Protein AF-A0A2V5VVV3-F1 (afdb_monomer)

Nearest PDB structures (foldseek):
  2id1-assembly2_B  TM=9.180E-01  e=1.452E-05  Chromobacterium violaceum ATCC 12472
  4wcw-assembly2_C  TM=9.317E-01  e=3.269E-05  Mycobacterium tuberculosis H37Rv
  4wcw-assembly1_B  TM=9.361E-01  e=5.387E-05  Mycobacterium tuberculosis H37Rv
  3ups-assembly1_A-2  TM=9.271E-01  e=7.361E-05  Zymomonas mobilis subsp. mobilis ZM4 = ATCC 31821
  6yxy-assembly1_EI  TM=7.026E-01  e=4.031E-02  Trypanosoma brucei brucei

Sequence (86 aa):
MEITAEQLAKACAEFASNKKAEDIVVLDLRTISTFTDFFVICSATSQPQLKAIANEIETRLREDHAIRPVAIDGFPASQWIVLDYL

Secondary structure (DSSP, 8-state):
-PPPHHHHHHHHHHHHHHTT-EEEEEEE-TTT-SS-SEEEEEE-SSHHHHHHHHHHHHHHHHHHH----SEEEEEGGGTEEEEE--

Foldseek 3Di:
DAQDLVNLLVLLLVLLVVLVWAPWDKDQCVPPDPPHGIDTDTADPALVSQVSSVCSSQVCCCVVPVFHFPDWDDHSVSRDIDGHRD

Structure (mmCIF, N/CA/C/O backbone):
data_AF-A0A2V5VVV3-F1
#
_entry.id   AF-A0A2V5VVV3-F1
#
loop_
_atom_site.group_PDB
_atom_site.id
_atom_site.type_symbol
_atom_site.label_atom_id
_atom_site.label_alt_id
_atom_site.label_comp_id
_atom_site.label_asym_id
_atom_site.label_entity_id
_atom_site.label_seq_id
_atom_site.pdbx_PDB_ins_code
_atom_site.Cartn_x
_atom_site.Cartn_y
_atom_site.Cartn_z
_atom_site.occupancy
_atom_site.B_iso_or_equiv
_atom_site.auth_seq_id
_atom_site.auth_comp_id
_atom_site.auth_asym_id
_atom_site.auth_atom_id
_atom_site.pdbx_PDB_model_num
ATOM 1 N N . MET A 1 1 ? 21.618 -3.072 -7.209 1.00 55.59 1 MET A N 1
ATOM 2 C CA . MET A 1 1 ? 20.634 -3.710 -8.104 1.00 55.59 1 MET A CA 1
ATOM 3 C C . MET A 1 1 ? 19.371 -2.897 -7.994 1.00 55.59 1 MET A C 1
ATOM 5 O O . MET A 1 1 ? 18.985 -2.576 -6.879 1.00 55.59 1 MET A O 1
ATOM 9 N N . GLU A 1 2 ? 18.823 -2.492 -9.126 1.00 79.75 2 GLU A N 1
ATOM 10 C CA . GLU A 1 2 ? 17.576 -1.737 -9.198 1.00 79.75 2 GLU A CA 1
ATOM 11 C C . GLU A 1 2 ? 16.422 -2.683 -8.827 1.00 79.75 2 GLU A C 1
ATOM 13 O O . GLU A 1 2 ? 16.378 -3.813 -9.317 1.00 79.75 2 GLU A O 1
ATOM 18 N N . ILE A 1 3 ? 15.567 -2.284 -7.883 1.00 91.56 3 ILE A N 1
ATOM 19 C CA . ILE A 1 3 ? 14.397 -3.074 -7.477 1.00 91.56 3 ILE A CA 1
ATOM 20 C C . ILE A 1 3 ? 13.354 -3.024 -8.598 1.00 91.56 3 ILE A C 1
ATOM 22 O O . ILE A 1 3 ? 13.106 -1.964 -9.168 1.00 91.56 3 ILE A O 1
ATOM 26 N N . THR A 1 4 ? 12.749 -4.159 -8.947 1.00 95.62 4 THR A N 1
ATOM 27 C CA . THR A 1 4 ? 11.690 -4.179 -9.969 1.00 95.62 4 THR A CA 1
ATOM 28 C C . THR A 1 4 ? 10.369 -3.650 -9.407 1.00 95.62 4 THR A C 1
ATOM 30 O O . THR A 1 4 ? 10.138 -3.711 -8.200 1.00 95.62 4 THR A O 1
ATOM 33 N N . ALA A 1 5 ? 9.452 -3.202 -10.272 1.00 95.38 5 ALA A N 1
ATOM 34 C CA . ALA A 1 5 ? 8.120 -2.755 -9.846 1.00 95.38 5 ALA A CA 1
ATOM 35 C C . ALA A 1 5 ? 7.349 -3.840 -9.063 1.00 95.38 5 ALA A C 1
ATOM 37 O O . ALA A 1 5 ? 6.700 -3.550 -8.061 1.00 95.38 5 ALA A O 1
ATOM 38 N N . GLU A 1 6 ? 7.483 -5.113 -9.458 1.00 96.75 6 GLU A N 1
ATOM 39 C CA . GLU A 1 6 ? 6.875 -6.240 -8.738 1.00 96.75 6 GLU A CA 1
ATOM 40 C C . GLU A 1 6 ? 7.497 -6.436 -7.345 1.00 96.75 6 GLU A C 1
ATOM 42 O O . GLU A 1 6 ? 6.788 -6.703 -6.374 1.00 96.75 6 GLU A O 1
ATOM 47 N N . GLN A 1 7 ? 8.822 -6.301 -7.225 1.00 97.19 7 GLN A N 1
ATOM 48 C CA . GLN A 1 7 ? 9.510 -6.383 -5.935 1.00 97.19 7 GLN A CA 1
ATOM 49 C C . GLN A 1 7 ? 9.132 -5.211 -5.025 1.00 97.19 7 GLN A C 1
ATOM 51 O O . GLN A 1 7 ? 8.899 -5.426 -3.839 1.00 97.19 7 GLN A O 1
ATOM 56 N N . LEU A 1 8 ? 9.014 -4.003 -5.582 1.00 97.44 8 LEU A N 1
ATOM 57 C CA . LEU A 1 8 ? 8.558 -2.818 -4.861 1.00 97.44 8 LEU A CA 1
ATOM 58 C C . LEU A 1 8 ? 7.135 -3.016 -4.322 1.00 97.44 8 LEU A C 1
ATOM 60 O O . LEU A 1 8 ? 6.898 -2.822 -3.132 1.00 97.44 8 LEU A O 1
ATOM 64 N N . ALA A 1 9 ? 6.206 -3.489 -5.159 1.00 98.06 9 ALA A N 1
ATOM 65 C CA . ALA A 1 9 ? 4.833 -3.769 -4.743 1.00 98.06 9 ALA A CA 1
ATOM 66 C C . ALA A 1 9 ? 4.762 -4.831 -3.628 1.00 98.06 9 ALA A C 1
ATOM 68 O O . ALA A 1 9 ? 4.029 -4.664 -2.651 1.00 98.06 9 ALA A O 1
ATOM 69 N N . LYS A 1 10 ? 5.562 -5.903 -3.729 1.00 98.00 10 LYS A N 1
ATOM 70 C CA . LYS A 1 10 ? 5.654 -6.935 -2.681 1.00 98.00 10 LYS A CA 1
ATOM 71 C C . LYS A 1 10 ? 6.231 -6.388 -1.375 1.00 98.00 10 LYS A C 1
ATOM 73 O O . LYS A 1 10 ? 5.682 -6.692 -0.320 1.00 98.00 10 LYS A O 1
ATOM 78 N N . ALA A 1 11 ? 7.272 -5.559 -1.442 1.00 98.12 11 ALA A N 1
ATOM 79 C CA . ALA A 1 11 ? 7.854 -4.918 -0.265 1.00 98.12 11 ALA A CA 1
ATOM 80 C C . ALA A 1 11 ? 6.833 -4.003 0.435 1.00 98.12 11 ALA A C 1
ATOM 82 O O . ALA A 1 11 ? 6.647 -4.104 1.644 1.00 98.12 11 ALA A O 1
ATOM 83 N N . CYS A 1 12 ? 6.089 -3.181 -0.316 1.00 98.44 12 CYS A N 1
ATOM 84 C CA . CYS A 1 12 ? 5.004 -2.364 0.237 1.00 98.44 12 CYS A CA 1
ATOM 85 C C . CYS A 1 12 ? 3.947 -3.212 0.962 1.00 98.44 12 CYS A C 1
ATOM 87 O O . CYS A 1 12 ? 3.544 -2.872 2.074 1.00 98.44 12 CYS A O 1
ATOM 89 N N . ALA A 1 13 ? 3.514 -4.322 0.355 1.00 98.69 13 ALA A N 1
ATOM 90 C CA . ALA A 1 13 ? 2.543 -5.233 0.959 1.00 98.69 13 ALA A CA 1
ATOM 91 C C . ALA A 1 13 ? 3.083 -5.886 2.246 1.00 98.69 13 ALA A C 1
ATOM 93 O O . ALA A 1 13 ? 2.365 -5.979 3.243 1.00 98.69 13 ALA A O 1
ATOM 94 N N . GLU A 1 14 ? 4.355 -6.288 2.260 1.00 98.62 14 GLU A N 1
ATOM 95 C CA . GLU A 1 14 ? 5.024 -6.832 3.446 1.00 98.62 14 GLU A CA 1
ATOM 96 C C . GLU A 1 14 ? 5.113 -5.794 4.574 1.00 98.62 14 GLU A C 1
ATOM 98 O O . GLU A 1 14 ? 4.742 -6.072 5.716 1.00 98.62 14 GLU A O 1
ATOM 103 N N . PHE A 1 15 ? 5.530 -4.567 4.265 1.00 98.62 15 PHE A N 1
ATOM 104 C CA . PHE A 1 15 ? 5.631 -3.487 5.247 1.00 98.62 15 PHE A CA 1
ATOM 105 C C . PHE A 1 15 ? 4.261 -3.070 5.798 1.00 98.62 15 PHE A C 1
ATOM 107 O O . PHE A 1 15 ? 4.126 -2.838 7.002 1.00 98.62 15 PHE A O 1
ATOM 114 N N . ALA A 1 16 ? 3.219 -3.065 4.963 1.00 98.75 16 ALA A N 1
ATOM 115 C CA . ALA A 1 16 ? 1.843 -2.896 5.424 1.00 98.75 16 ALA A CA 1
ATOM 116 C C . ALA A 1 16 ? 1.426 -4.029 6.382 1.00 98.75 16 ALA A C 1
ATOM 118 O O . ALA A 1 16 ? 0.890 -3.773 7.467 1.00 98.75 16 ALA A O 1
ATOM 119 N N . SER A 1 17 ? 1.745 -5.281 6.036 1.00 98.69 17 SER A N 1
ATOM 120 C CA . SER A 1 17 ? 1.491 -6.459 6.876 1.00 98.69 17 SER A CA 1
ATOM 121 C C . SER A 1 17 ? 2.211 -6.383 8.229 1.00 98.69 17 SER A C 1
ATOM 123 O O . SER A 1 17 ? 1.620 -6.701 9.263 1.00 98.69 17 SER A O 1
ATOM 125 N N . ASN A 1 18 ? 3.440 -5.855 8.279 1.00 98.38 18 ASN A N 1
ATOM 126 C CA . ASN A 1 18 ? 4.185 -5.645 9.530 1.00 98.38 18 ASN A CA 1
ATOM 127 C C . ASN A 1 18 ? 3.469 -4.693 10.508 1.00 98.38 18 ASN A C 1
ATOM 129 O O . ASN A 1 18 ? 3.688 -4.759 11.721 1.00 98.38 18 ASN A O 1
ATOM 133 N N . LYS A 1 19 ? 2.578 -3.829 10.005 1.00 98.50 19 LYS A N 1
ATOM 134 C CA . LYS A 1 19 ? 1.698 -2.961 10.807 1.00 98.50 19 LYS A CA 1
ATOM 135 C C . LYS A 1 19 ? 0.266 -3.477 10.927 1.00 98.50 19 LYS A C 1
ATOM 137 O O . LYS A 1 19 ? -0.618 -2.739 11.372 1.00 98.50 19 LYS A O 1
ATOM 142 N N . LYS A 1 20 ? 0.055 -4.759 10.619 1.00 98.38 20 LYS A N 1
ATOM 143 C CA . LYS A 1 20 ? -1.234 -5.452 10.710 1.00 98.38 20 LYS A CA 1
ATOM 144 C C . LYS A 1 20 ? -2.317 -4.774 9.865 1.00 98.38 20 LYS A C 1
ATOM 146 O O . LYS A 1 20 ? -3.450 -4.649 10.326 1.00 98.38 20 LYS A O 1
ATOM 151 N N . ALA A 1 21 ? -1.953 -4.269 8.685 1.00 98.62 21 ALA A N 1
ATOM 152 C CA . ALA A 1 21 ? -2.936 -3.776 7.729 1.00 98.62 21 ALA A CA 1
ATOM 153 C C . ALA A 1 21 ? -3.878 -4.915 7.303 1.00 98.62 21 ALA A C 1
ATOM 155 O O . ALA A 1 21 ? -3.465 -6.073 7.214 1.00 98.62 21 ALA A O 1
ATOM 156 N N . GLU A 1 22 ? -5.137 -4.577 7.062 1.00 98.62 22 GLU A N 1
ATOM 157 C CA . GLU A 1 22 ? -6.183 -5.520 6.662 1.00 98.62 22 GLU A CA 1
ATOM 158 C C . GLU A 1 22 ? -6.378 -5.480 5.142 1.00 98.62 22 GLU A C 1
ATOM 160 O O . GLU A 1 22 ? -5.984 -4.514 4.490 1.00 98.62 22 GLU A O 1
ATOM 165 N N . ASP A 1 23 ? -6.960 -6.538 4.575 1.00 98.31 23 ASP A N 1
ATOM 166 C CA . ASP A 1 23 ? -7.341 -6.613 3.156 1.00 98.31 23 ASP A CA 1
ATOM 167 C C . ASP A 1 23 ? -6.233 -6.1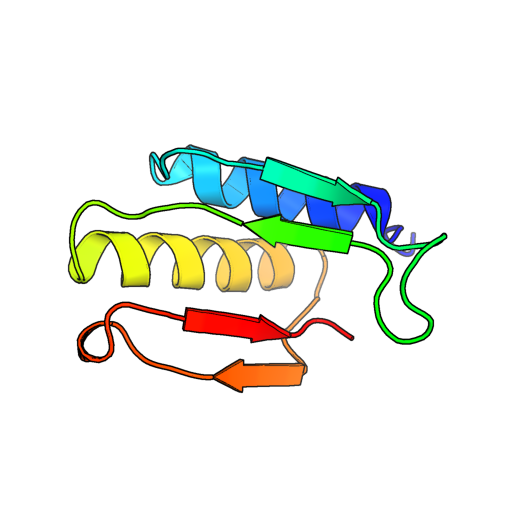83 2.176 1.00 98.31 23 ASP A C 1
ATOM 169 O O . ASP A 1 23 ? -6.471 -5.438 1.226 1.00 98.31 23 ASP A O 1
ATOM 173 N N . ILE A 1 24 ? -4.997 -6.635 2.421 1.00 98.69 24 ILE A N 1
ATOM 174 C CA . ILE A 1 24 ? -3.855 -6.292 1.570 1.00 98.69 24 ILE A CA 1
ATOM 175 C C . ILE A 1 24 ? -4.014 -6.976 0.210 1.00 98.69 24 ILE A C 1
ATOM 177 O O . ILE A 1 24 ? -3.974 -8.204 0.107 1.00 98.69 24 ILE A O 1
ATOM 181 N N . VAL A 1 25 ? -4.146 -6.174 -0.842 1.00 98.50 25 VAL A N 1
ATOM 182 C CA . VAL A 1 25 ? -4.282 -6.631 -2.225 1.00 98.50 25 VAL A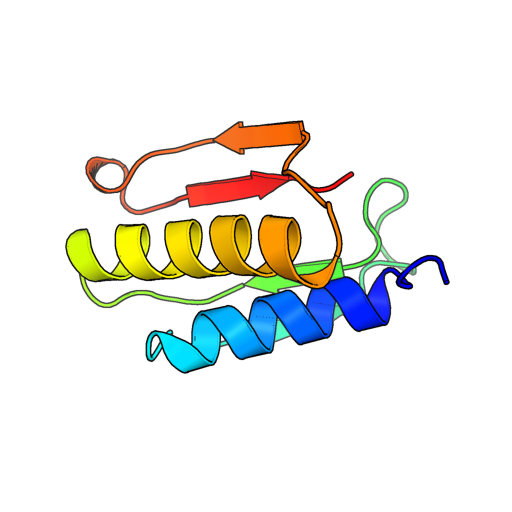 CA 1
ATOM 183 C C . VAL A 1 25 ? -3.233 -5.951 -3.092 1.00 98.50 25 VAL A C 1
ATOM 185 O O . VAL A 1 25 ? -3.108 -4.727 -3.098 1.00 98.50 25 VAL A O 1
ATOM 188 N N . VAL A 1 26 ? -2.503 -6.756 -3.865 1.00 98.31 26 VAL A N 1
ATOM 189 C CA . VAL A 1 26 ? -1.613 -6.279 -4.927 1.00 98.31 26 VAL A CA 1
ATOM 190 C C . VAL A 1 26 ? -2.310 -6.494 -6.265 1.00 98.31 26 VAL A C 1
ATOM 192 O O . VAL A 1 26 ? -2.604 -7.629 -6.640 1.00 98.31 26 VAL A O 1
ATOM 195 N N . LEU A 1 27 ? -2.590 -5.406 -6.974 1.00 97.75 27 LEU A N 1
ATOM 196 C CA . LEU A 1 27 ? -3.221 -5.411 -8.290 1.00 97.75 27 LEU A CA 1
ATOM 197 C C . LEU A 1 27 ? -2.157 -5.194 -9.365 1.00 97.75 27 LEU A C 1
ATOM 199 O O . LEU A 1 27 ? -1.456 -4.187 -9.327 1.00 97.75 27 LEU A O 1
ATOM 203 N N . ASP A 1 28 ? -2.065 -6.112 -10.326 1.00 96.94 28 ASP A N 1
ATOM 204 C CA . ASP A 1 28 ? -1.243 -5.956 -11.531 1.00 96.94 28 ASP A CA 1
ATOM 205 C C . ASP A 1 28 ? -2.028 -5.175 -12.589 1.00 96.94 28 ASP A C 1
ATOM 207 O O . ASP A 1 28 ? -3.051 -5.638 -13.099 1.00 96.94 28 ASP A O 1
ATOM 211 N N . LEU A 1 29 ? -1.555 -3.970 -12.891 1.00 96.56 29 LEU A N 1
ATOM 212 C CA . LEU A 1 29 ? -2.212 -3.019 -13.777 1.00 96.56 29 LEU A CA 1
ATOM 213 C C . LEU A 1 29 ? -1.523 -2.897 -15.135 1.00 96.56 29 LEU A C 1
ATOM 215 O O . LEU A 1 29 ? -2.049 -2.196 -15.993 1.00 96.56 29 LEU A O 1
ATOM 219 N N . ARG A 1 30 ? -0.422 -3.612 -15.396 1.00 94.56 30 ARG A N 1
ATOM 220 C CA . ARG A 1 30 ? 0.395 -3.469 -16.623 1.00 94.56 30 ARG A CA 1
ATOM 221 C C . ARG A 1 30 ? -0.366 -3.693 -17.932 1.00 94.56 30 ARG A C 1
ATOM 223 O O . ARG A 1 30 ? 0.081 -3.282 -18.997 1.00 94.56 30 ARG A O 1
ATOM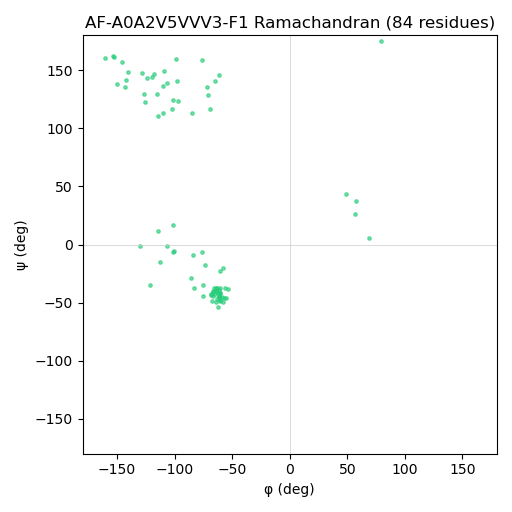 230 N N . THR A 1 31 ? -1.509 -4.375 -17.870 1.00 94.50 31 THR A N 1
ATOM 231 C CA . THR A 1 31 ? -2.382 -4.646 -19.028 1.00 94.50 31 THR A CA 1
ATOM 232 C C . THR A 1 31 ? -3.597 -3.716 -19.119 1.00 94.50 31 THR A C 1
ATOM 234 O O . THR A 1 31 ? -4.345 -3.780 -20.091 1.00 94.50 31 THR A O 1
ATOM 237 N N . ILE A 1 32 ? -3.798 -2.856 -18.118 1.00 93.50 32 ILE A N 1
ATOM 238 C CA . ILE A 1 32 ? -4.990 -2.014 -17.933 1.00 93.50 32 ILE A CA 1
ATOM 239 C C . ILE A 1 32 ? -4.610 -0.525 -17.890 1.00 93.50 32 ILE A C 1
ATOM 241 O O . ILE A 1 32 ? -5.362 0.321 -18.369 1.00 93.50 32 ILE A O 1
ATOM 245 N N . SER A 1 33 ? -3.445 -0.203 -17.329 1.00 90.69 33 SER A N 1
ATOM 246 C CA . SER A 1 33 ? -2.924 1.145 -17.122 1.00 90.69 33 SER A CA 1
ATOM 247 C C . SER A 1 33 ? -1.608 1.342 -17.868 1.00 90.69 33 SER A C 1
ATOM 249 O O . SER A 1 33 ? -0.783 0.437 -17.952 1.00 90.69 33 SER A O 1
ATOM 251 N N . THR A 1 34 ? -1.403 2.552 -18.386 1.00 90.19 34 THR A N 1
ATOM 252 C CA . THR A 1 34 ? -0.150 2.967 -19.036 1.00 90.19 34 THR A CA 1
ATOM 253 C C . THR A 1 34 ? 0.736 3.823 -18.138 1.00 90.19 34 THR A C 1
ATOM 255 O O . THR A 1 34 ? 1.827 4.193 -18.558 1.00 90.19 34 THR A O 1
ATOM 258 N N . PHE A 1 35 ? 0.255 4.211 -16.954 1.00 89.25 35 PHE A N 1
ATOM 259 C CA . PHE A 1 35 ? 0.974 5.129 -16.068 1.00 89.25 35 PHE A CA 1
ATOM 260 C C . PHE A 1 35 ? 1.451 4.472 -14.776 1.00 89.25 35 PHE A C 1
ATOM 262 O O . PHE A 1 35 ? 2.266 5.071 -14.101 1.00 89.25 35 PHE A O 1
ATOM 269 N N . THR A 1 36 ? 0.960 3.285 -14.406 1.00 94.75 36 THR A N 1
ATOM 270 C CA . THR A 1 36 ? 1.409 2.575 -13.200 1.00 94.75 36 THR A CA 1
ATOM 271 C C . THR A 1 36 ? 1.290 1.065 -13.368 1.00 94.75 36 THR A C 1
ATOM 273 O O . THR A 1 36 ? 0.298 0.579 -13.916 1.00 94.75 36 THR A O 1
ATOM 276 N N . ASP A 1 37 ? 2.301 0.331 -12.901 1.00 96.44 37 ASP A N 1
ATOM 277 C CA . ASP A 1 37 ? 2.380 -1.125 -13.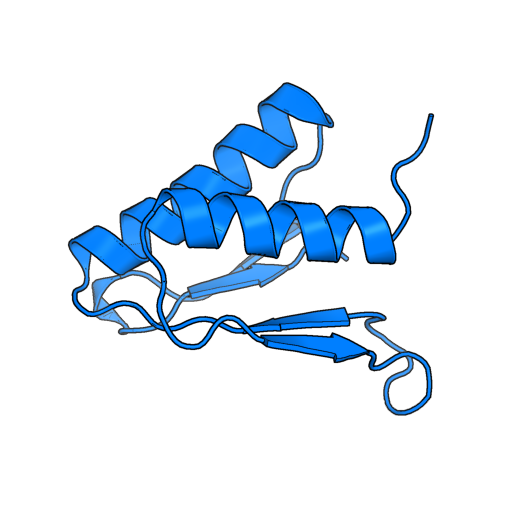052 1.00 96.44 37 ASP A CA 1
ATOM 278 C C . ASP A 1 37 ? 1.583 -1.868 -11.976 1.00 96.44 37 ASP A C 1
ATOM 280 O O . ASP A 1 37 ? 0.977 -2.901 -12.264 1.00 96.44 37 ASP A O 1
ATOM 284 N N . PHE A 1 38 ? 1.576 -1.361 -10.739 1.00 97.62 38 PHE A N 1
ATOM 285 C CA . PHE A 1 38 ? 0.954 -2.031 -9.599 1.00 97.62 38 PHE A CA 1
ATOM 286 C C . PHE A 1 38 ? 0.262 -1.052 -8.659 1.00 97.62 38 PHE A C 1
ATOM 288 O O . PHE A 1 38 ? 0.810 -0.006 -8.325 1.00 97.62 38 PHE A O 1
ATOM 295 N N . PHE A 1 39 ? -0.892 -1.465 -8.135 1.00 97.81 39 PHE A N 1
ATOM 296 C CA . PHE A 1 39 ? -1.456 -0.884 -6.919 1.00 97.81 39 PHE A CA 1
ATOM 297 C C . PHE A 1 39 ? -1.300 -1.842 -5.749 1.00 97.81 39 PHE A C 1
ATOM 299 O O . PHE A 1 39 ? -1.535 -3.041 -5.876 1.00 97.81 39 PHE A O 1
ATOM 306 N N . VAL A 1 40 ? -0.952 -1.285 -4.592 1.00 98.50 40 VAL A N 1
ATOM 307 C CA . VAL A 1 40 ? -0.987 -1.981 -3.306 1.00 98.50 40 VAL A CA 1
ATOM 308 C C . VAL A 1 40 ? -2.039 -1.290 -2.455 1.00 98.50 40 VAL A C 1
ATOM 310 O O . VAL A 1 40 ? -1.869 -0.139 -2.063 1.00 98.50 40 VAL A O 1
ATOM 313 N N . ILE A 1 41 ? -3.147 -1.982 -2.212 1.00 98.56 41 ILE A N 1
ATOM 314 C CA . ILE A 1 41 ? -4.288 -1.470 -1.452 1.00 98.56 41 ILE A CA 1
ATOM 315 C C . ILE A 1 41 ? -4.339 -2.219 -0.128 1.00 98.56 41 ILE A C 1
ATOM 317 O O . ILE A 1 41 ? -4.155 -3.432 -0.101 1.00 98.56 41 ILE A O 1
ATOM 321 N N . CYS A 1 42 ? -4.567 -1.502 0.967 1.00 98.69 42 CYS A N 1
ATOM 322 C CA . CYS A 1 42 ? -4.790 -2.095 2.278 1.00 98.69 42 CYS A CA 1
ATOM 323 C C . CYS A 1 42 ? -5.658 -1.180 3.148 1.00 98.69 42 CYS A C 1
ATOM 325 O O . CYS A 1 42 ? -5.778 0.020 2.889 1.00 98.69 42 CYS A O 1
ATOM 327 N N . SER A 1 43 ? -6.240 -1.761 4.188 1.00 98.62 43 SER A N 1
ATOM 328 C CA . SER A 1 43 ? -7.133 -1.106 5.135 1.00 98.62 43 SER A CA 1
ATOM 329 C C . SER A 1 43 ? -6.465 -0.937 6.499 1.00 98.62 43 SER A C 1
ATOM 331 O O . SER A 1 43 ? -5.642 -1.746 6.935 1.00 98.62 43 SER A O 1
ATOM 333 N N . ALA A 1 44 ? -6.853 0.125 7.200 1.00 98.19 44 ALA A N 1
ATOM 334 C CA . ALA A 1 44 ? -6.473 0.385 8.580 1.00 98.19 44 ALA A CA 1
ATOM 335 C C . ALA A 1 44 ? -7.736 0.557 9.429 1.00 98.19 44 ALA A C 1
ATOM 337 O O . ALA A 1 44 ? -8.698 1.191 9.008 1.00 98.19 44 ALA A O 1
ATOM 338 N N . THR A 1 45 ? -7.708 0.066 10.662 1.00 97.44 45 THR A N 1
ATOM 339 C CA . THR A 1 45 ? -8.846 0.117 11.597 1.00 97.44 45 THR A CA 1
ATOM 340 C C . THR A 1 45 ? -8.949 1.442 12.360 1.00 97.44 45 THR A C 1
ATOM 342 O O . THR A 1 45 ? -9.916 1.687 13.079 1.00 97.44 45 THR A O 1
ATOM 345 N N . SER A 1 46 ? -7.939 2.313 12.254 1.00 97.31 46 SER A N 1
ATOM 346 C CA . SER A 1 46 ? -7.891 3.596 12.959 1.00 97.31 46 SER A CA 1
ATOM 347 C C . SER A 1 46 ? -6.901 4.576 12.321 1.00 97.31 46 SER A C 1
ATOM 349 O O . SER A 1 46 ? -5.965 4.172 11.631 1.00 97.31 46 SER A O 1
ATOM 351 N N . GLN A 1 47 ? -7.050 5.876 12.606 1.00 97.88 47 GLN A N 1
ATOM 352 C CA . GLN A 1 47 ? -6.124 6.908 12.111 1.00 97.88 47 GLN A CA 1
ATOM 353 C C . GLN A 1 47 ? -4.669 6.700 12.581 1.00 97.88 47 GLN A C 1
ATOM 355 O O . GLN A 1 47 ? -3.758 6.859 11.764 1.00 97.88 47 GLN A O 1
ATOM 360 N N . PRO A 1 48 ? -4.394 6.318 13.850 1.00 97.88 48 PRO A N 1
ATOM 361 C CA . PRO A 1 48 ? -3.030 6.001 14.268 1.00 97.88 48 PRO A CA 1
ATOM 362 C C . PRO A 1 48 ? -2.433 4.820 13.497 1.00 97.88 48 PRO A C 1
ATOM 364 O O . PRO A 1 48 ? -1.261 4.878 13.129 1.00 97.88 48 PRO A O 1
ATOM 367 N N . GLN A 1 49 ? -3.226 3.779 13.209 1.00 98.12 49 GLN A N 1
ATOM 368 C CA . GLN A 1 49 ? -2.757 2.641 12.418 1.00 98.12 49 GLN A CA 1
ATOM 369 C C . GLN A 1 49 ? -2.494 3.040 10.962 1.00 98.12 49 GLN A C 1
ATOM 371 O O . GLN A 1 49 ? -1.445 2.692 10.430 1.00 98.12 49 GLN A O 1
ATOM 376 N N . LEU A 1 50 ? -3.385 3.827 10.350 1.00 98.31 50 LEU A N 1
ATOM 377 C CA . LEU A 1 50 ? -3.204 4.358 8.996 1.00 98.31 50 LEU A CA 1
ATOM 378 C C . LEU A 1 50 ? -1.877 5.123 8.874 1.00 98.31 50 LEU A C 1
ATOM 380 O O . LEU A 1 50 ? -1.088 4.869 7.966 1.00 98.31 50 LEU A O 1
ATOM 384 N N . LYS A 1 51 ? -1.582 5.995 9.849 1.00 98.00 51 LYS A N 1
ATOM 385 C CA . LYS A 1 51 ? -0.294 6.698 9.928 1.00 98.00 51 LYS A CA 1
ATOM 386 C C . LYS A 1 51 ? 0.883 5.732 10.078 1.00 98.00 51 LYS A C 1
ATOM 388 O O . LYS A 1 51 ? 1.916 5.928 9.448 1.00 98.00 51 LYS A O 1
ATOM 393 N N . ALA A 1 52 ? 0.751 4.718 10.933 1.00 98.44 52 ALA A N 1
ATOM 394 C CA . ALA A 1 52 ? 1.816 3.751 11.179 1.00 98.44 52 ALA A CA 1
ATOM 395 C C . ALA A 1 52 ? 2.145 2.921 9.929 1.00 98.44 52 ALA A C 1
ATOM 397 O O . ALA A 1 52 ? 3.323 2.697 9.669 1.00 98.44 52 ALA A O 1
ATOM 398 N N . ILE A 1 53 ? 1.132 2.507 9.159 1.00 98.69 53 ILE A N 1
ATOM 399 C CA . ILE A 1 53 ? 1.295 1.777 7.893 1.00 98.69 53 ILE A CA 1
ATOM 400 C C . ILE A 1 53 ? 2.046 2.640 6.877 1.00 98.69 53 ILE A C 1
ATOM 402 O O . ILE A 1 53 ? 3.092 2.222 6.387 1.00 98.69 53 ILE A O 1
ATOM 406 N N . ALA A 1 54 ? 1.564 3.860 6.615 1.00 98.31 54 ALA A N 1
ATOM 407 C CA . ALA A 1 54 ? 2.201 4.757 5.651 1.00 98.31 54 ALA A CA 1
ATOM 408 C C . ALA A 1 54 ? 3.662 5.066 6.033 1.00 98.31 54 ALA A C 1
ATOM 410 O O . ALA A 1 54 ? 4.562 4.954 5.202 1.00 98.31 54 ALA A O 1
ATOM 411 N N . ASN A 1 55 ? 3.911 5.365 7.313 1.00 98.19 55 ASN A N 1
ATOM 412 C CA . ASN A 1 55 ? 5.256 5.643 7.814 1.00 98.19 55 ASN A CA 1
ATOM 413 C C . ASN A 1 55 ? 6.194 4.434 7.717 1.00 98.19 55 ASN A C 1
ATOM 415 O O . ASN A 1 55 ? 7.384 4.619 7.474 1.00 98.19 55 ASN A O 1
ATOM 419 N N . GLU A 1 56 ? 5.697 3.217 7.953 1.00 98.50 56 GLU A N 1
ATOM 420 C CA . GLU A 1 56 ? 6.507 2.004 7.822 1.00 98.50 56 GLU A CA 1
ATOM 421 C C . GLU A 1 56 ? 6.952 1.810 6.379 1.00 98.50 56 GLU A C 1
ATOM 423 O O . GLU A 1 56 ? 8.143 1.643 6.138 1.00 98.50 56 GLU A O 1
ATOM 428 N N . ILE A 1 57 ? 6.017 1.894 5.428 1.00 98.44 57 ILE A N 1
ATOM 429 C CA . ILE A 1 57 ? 6.313 1.745 4.001 1.00 98.44 57 ILE A CA 1
ATOM 430 C C . ILE A 1 57 ? 7.356 2.786 3.574 1.00 98.44 57 ILE A C 1
ATOM 432 O O . ILE A 1 57 ? 8.386 2.423 3.008 1.00 98.44 57 ILE A O 1
ATOM 436 N N . GLU A 1 58 ? 7.150 4.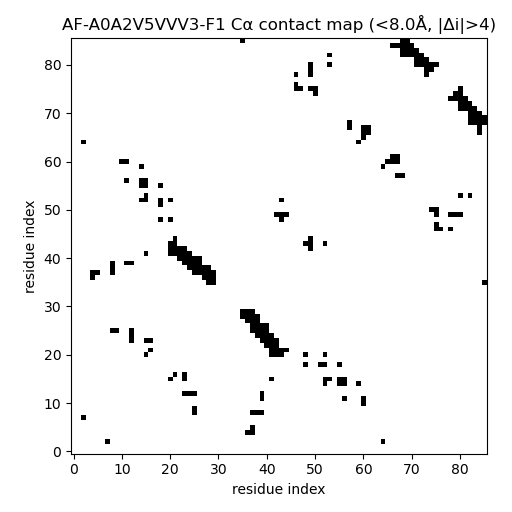063 3.915 1.00 98.12 58 GLU A N 1
ATOM 437 C CA . GLU A 1 58 ? 8.098 5.133 3.585 1.00 98.12 58 GLU A CA 1
ATOM 438 C C . GLU A 1 58 ? 9.478 4.897 4.217 1.00 98.12 58 GLU A C 1
ATOM 440 O O . GLU A 1 58 ? 10.508 5.006 3.547 1.00 98.12 58 GLU A O 1
ATOM 445 N N . THR A 1 59 ? 9.514 4.564 5.510 1.00 98.12 59 THR A N 1
ATOM 446 C CA . THR A 1 59 ? 10.767 4.417 6.260 1.00 98.12 59 THR A CA 1
ATOM 447 C C . THR A 1 59 ? 11.570 3.224 5.759 1.00 98.12 59 THR A C 1
ATOM 449 O O . THR A 1 59 ? 12.757 3.375 5.472 1.00 98.12 59 THR A O 1
ATOM 452 N N . ARG A 1 60 ? 10.929 2.061 5.603 1.00 98.12 60 ARG A N 1
ATOM 453 C CA . ARG A 1 60 ? 11.587 0.823 5.177 1.00 98.12 60 ARG A CA 1
ATOM 454 C C . ARG A 1 60 ? 12.060 0.904 3.729 1.00 98.12 60 ARG A C 1
ATOM 456 O O . ARG A 1 60 ? 13.203 0.561 3.459 1.00 98.12 60 ARG A O 1
ATOM 463 N N . LEU A 1 61 ? 11.263 1.457 2.810 1.00 97.44 61 LEU A N 1
ATOM 464 C CA . LEU A 1 61 ? 11.711 1.664 1.425 1.00 97.44 61 LEU A CA 1
ATOM 465 C C . LEU A 1 61 ? 12.893 2.631 1.326 1.00 97.44 61 LEU A C 1
ATOM 467 O O . LEU A 1 61 ? 13.815 2.411 0.535 1.00 97.44 61 LEU A O 1
ATOM 471 N N . ARG A 1 62 ? 12.911 3.677 2.154 1.00 97.06 62 ARG A N 1
ATOM 472 C CA . ARG A 1 62 ? 14.039 4.607 2.213 1.00 97.06 62 ARG A CA 1
ATOM 473 C C . ARG A 1 62 ? 15.299 3.945 2.762 1.00 97.06 62 ARG A C 1
ATOM 475 O O . ARG A 1 62 ? 16.377 4.182 2.228 1.00 97.06 62 ARG A O 1
ATOM 482 N N . GLU A 1 63 ? 15.183 3.173 3.835 1.00 97.12 63 GLU A N 1
ATOM 483 C CA . GLU A 1 63 ? 16.326 2.549 4.511 1.00 97.12 63 GLU A CA 1
ATOM 484 C C . GLU A 1 63 ? 16.886 1.352 3.739 1.00 97.12 63 GLU A C 1
ATOM 486 O O . GLU A 1 63 ? 18.100 1.256 3.564 1.00 97.12 63 GLU A O 1
ATOM 491 N N . ASP A 1 64 ? 16.016 0.477 3.237 1.00 95.44 64 ASP A N 1
ATOM 492 C CA . ASP A 1 64 ? 16.411 -0.782 2.605 1.00 95.44 64 ASP A CA 1
ATOM 493 C C . ASP A 1 64 ? 16.736 -0.609 1.109 1.00 95.44 64 ASP A C 1
ATOM 495 O O . ASP A 1 64 ? 17.553 -1.350 0.557 1.00 95.44 64 ASP A O 1
ATOM 499 N N . HIS A 1 65 ? 16.109 0.370 0.442 1.00 94.25 65 HIS A N 1
ATOM 500 C CA . HIS A 1 65 ? 16.172 0.524 -1.018 1.00 94.25 65 HIS A CA 1
ATOM 501 C C . HIS A 1 65 ? 16.534 1.935 -1.500 1.00 94.25 65 HIS A C 1
ATOM 503 O O . HIS A 1 65 ? 16.655 2.138 -2.706 1.00 94.25 65 HIS A O 1
ATOM 509 N N . ALA A 1 66 ? 16.729 2.904 -0.597 1.00 95.88 66 ALA A N 1
ATOM 510 C CA . ALA A 1 66 ? 16.956 4.314 -0.934 1.00 95.88 66 ALA A CA 1
ATOM 511 C C . ALA A 1 66 ? 15.836 4.950 -1.789 1.00 95.88 66 ALA A C 1
ATOM 513 O O . ALA A 1 66 ? 16.074 5.931 -2.494 1.00 95.88 66 ALA A O 1
ATOM 514 N N . ILE A 1 67 ? 14.609 4.426 -1.695 1.00 96.25 67 ILE A N 1
ATOM 515 C CA . ILE A 1 67 ? 13.439 4.905 -2.441 1.00 96.25 67 ILE A CA 1
ATOM 516 C C . ILE A 1 67 ? 12.599 5.834 -1.570 1.00 96.25 67 ILE A C 1
ATOM 518 O O . ILE A 1 67 ? 12.403 5.597 -0.379 1.00 96.25 67 ILE A O 1
ATOM 522 N N . ARG A 1 68 ? 12.078 6.903 -2.173 1.00 96.69 68 ARG A N 1
ATOM 523 C CA . ARG A 1 68 ? 11.141 7.836 -1.541 1.00 96.69 68 ARG A CA 1
ATOM 524 C C . ARG A 1 68 ? 9.921 8.012 -2.439 1.00 96.69 68 ARG A C 1
ATOM 526 O O . ARG A 1 68 ? 10.094 7.965 -3.655 1.00 96.69 68 ARG A O 1
ATOM 533 N N . PRO A 1 69 ? 8.730 8.231 -1.864 1.00 96.75 69 PRO A N 1
ATOM 534 C CA . PRO A 1 69 ? 7.575 8.588 -2.66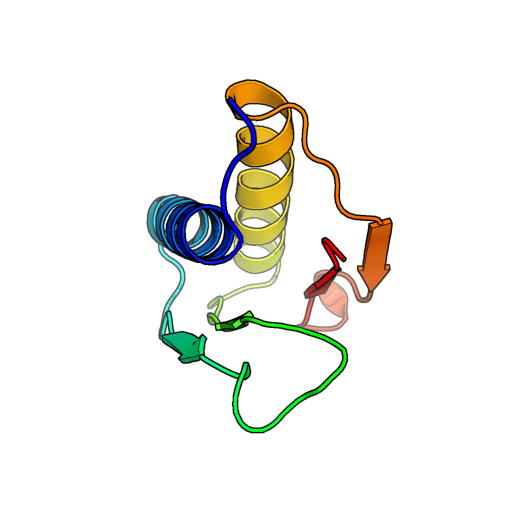6 1.00 96.75 69 PRO A CA 1
ATOM 535 C C . PRO A 1 69 ? 7.811 9.952 -3.323 1.00 96.75 69 PRO A C 1
ATOM 537 O O . PRO A 1 69 ? 8.378 10.861 -2.707 1.00 96.75 69 PRO A O 1
ATOM 540 N N . VAL A 1 70 ? 7.378 10.085 -4.571 1.00 96.75 70 VAL A N 1
ATOM 541 C CA . VAL A 1 70 ? 7.394 11.339 -5.331 1.00 96.75 70 VAL A CA 1
ATOM 542 C C . VAL A 1 70 ? 6.285 12.264 -4.844 1.00 96.75 70 VAL A C 1
ATOM 544 O O . VAL A 1 70 ? 6.484 13.477 -4.750 1.00 96.75 70 VAL A O 1
ATOM 547 N N . ALA A 1 71 ? 5.145 11.692 -4.460 1.00 96.88 71 ALA A N 1
ATOM 548 C CA . ALA A 1 71 ? 4.041 12.420 -3.861 1.00 96.88 71 ALA A CA 1
ATOM 549 C C . ALA A 1 71 ? 3.389 11.613 -2.735 1.00 96.88 71 ALA A C 1
ATOM 551 O O . ALA A 1 71 ? 3.331 10.384 -2.760 1.00 96.88 71 ALA A O 1
ATOM 552 N N . ILE A 1 72 ? 2.882 12.340 -1.742 1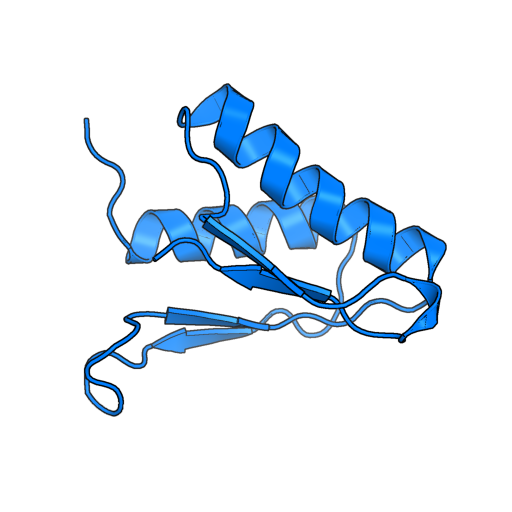.00 97.19 72 ILE A N 1
ATOM 553 C CA . ILE A 1 72 ? 2.026 11.802 -0.689 1.00 97.19 72 ILE A CA 1
ATOM 554 C C . ILE A 1 72 ? 0.761 12.647 -0.691 1.00 97.19 72 ILE A C 1
ATOM 556 O O . ILE A 1 72 ? 0.845 13.866 -0.531 1.00 97.19 72 ILE A O 1
ATOM 560 N N . ASP A 1 73 ? -0.386 12.003 -0.870 1.00 97.12 73 ASP A N 1
ATOM 561 C CA . ASP A 1 73 ? -1.689 12.658 -0.823 1.00 97.12 73 ASP A CA 1
ATOM 562 C C . ASP A 1 73 ? -2.533 12.092 0.325 1.00 97.12 73 ASP A C 1
ATOM 564 O O . ASP A 1 73 ? -2.425 10.918 0.687 1.00 97.12 73 ASP A O 1
ATOM 568 N N . GLY A 1 74 ? -3.356 12.946 0.923 1.00 95.06 74 GLY A N 1
ATOM 569 C CA . GLY A 1 74 ? -4.119 12.628 2.124 1.00 95.06 74 GLY A CA 1
ATOM 570 C C . GLY A 1 74 ? -3.315 12.696 3.428 1.00 95.06 74 GLY A C 1
ATOM 571 O O . GLY A 1 74 ? -2.115 12.963 3.493 1.00 95.06 74 GLY A O 1
ATOM 572 N N . PHE A 1 75 ? -4.033 12.506 4.528 1.00 92.00 75 PHE A N 1
ATOM 573 C CA . PHE A 1 75 ? -3.504 12.501 5.892 1.00 92.00 75 PHE A CA 1
ATOM 574 C C . PHE A 1 75 ? -4.402 11.648 6.799 1.00 92.00 75 PHE A C 1
ATOM 576 O O . PHE A 1 75 ? -5.568 11.432 6.473 1.00 92.00 75 PHE A O 1
ATOM 583 N N . PRO A 1 76 ? -3.944 11.199 7.982 1.00 86.88 76 PRO A N 1
ATOM 584 C CA . PRO A 1 76 ? -4.714 10.258 8.800 1.00 86.88 76 PRO A CA 1
ATOM 585 C C . PRO A 1 76 ? -6.156 10.694 9.116 1.00 86.88 76 PRO A C 1
ATOM 587 O O . PRO A 1 76 ? -7.068 9.873 9.084 1.00 86.88 76 PRO A O 1
ATOM 590 N N . ALA A 1 77 ? -6.387 11.988 9.363 1.00 91.25 77 ALA A N 1
ATOM 591 C CA . ALA A 1 77 ? -7.728 12.517 9.624 1.00 91.25 77 ALA A CA 1
ATOM 592 C C . ALA A 1 77 ? -8.628 12.596 8.373 1.00 91.25 77 ALA A C 1
ATOM 594 O O . ALA A 1 77 ? -9.846 12.642 8.522 1.00 91.25 77 ALA A O 1
ATOM 595 N N . SER A 1 78 ? -8.062 12.536 7.163 1.00 90.25 78 SER A N 1
ATOM 596 C CA . SER A 1 78 ? -8.821 12.358 5.915 1.00 90.25 78 SER A CA 1
ATOM 597 C C . SER A 1 78 ? -9.296 10.915 5.699 1.00 90.25 78 SER A C 1
ATOM 599 O O . SER A 1 78 ? -10.087 10.673 4.798 1.00 90.25 78 SER A O 1
ATOM 601 N N . GLN A 1 79 ? -8.870 9.978 6.560 1.00 93.81 79 GLN A N 1
ATOM 602 C CA . GLN A 1 79 ? -9.179 8.540 6.514 1.00 93.81 79 GLN A CA 1
ATOM 603 C C . GLN A 1 79 ? -8.545 7.773 5.346 1.00 93.81 79 GLN A C 1
ATOM 605 O O . GLN A 1 79 ? -8.781 6.577 5.210 1.00 93.81 79 GLN A O 1
ATOM 610 N N . TRP A 1 80 ? -7.690 8.418 4.553 1.00 96.81 80 TRP A N 1
ATOM 611 C CA . TRP A 1 80 ? -6.920 7.779 3.492 1.00 96.81 80 TRP A CA 1
ATOM 612 C C . TRP A 1 80 ? -5.540 8.432 3.347 1.00 96.81 80 TRP A C 1
ATOM 614 O O . TRP A 1 80 ? -5.325 9.569 3.773 1.00 96.81 80 TRP A O 1
ATOM 624 N N . ILE A 1 81 ? -4.596 7.675 2.787 1.00 98.06 81 ILE A N 1
ATOM 625 C CA . ILE A 1 81 ? -3.263 8.139 2.387 1.00 98.06 81 ILE A CA 1
ATOM 626 C C . ILE A 1 81 ? -2.897 7.411 1.091 1.00 98.06 81 ILE A C 1
ATOM 628 O O . ILE A 1 81 ? -3.083 6.198 1.004 1.00 98.06 81 ILE A O 1
ATOM 632 N N . VAL A 1 82 ? -2.361 8.136 0.112 1.00 98.12 82 VAL A N 1
ATOM 633 C CA . VAL A 1 82 ? -1.765 7.581 -1.109 1.00 98.12 82 VAL A CA 1
ATOM 634 C C . VAL A 1 82 ? -0.278 7.909 -1.114 1.00 98.12 82 VAL A C 1
ATOM 636 O O . VAL A 1 82 ? 0.105 9.059 -0.908 1.00 98.12 82 VAL A O 1
ATOM 639 N N . LEU A 1 83 ? 0.553 6.893 -1.345 1.00 98.12 83 LEU A N 1
ATOM 640 C CA . LEU A 1 83 ? 1.992 7.031 -1.552 1.00 98.12 83 LEU A CA 1
ATOM 641 C C . LEU A 1 83 ? 2.286 6.726 -3.021 1.00 98.12 83 LEU A C 1
ATOM 643 O O . LEU A 1 83 ? 2.095 5.589 -3.455 1.00 98.12 83 LEU A O 1
ATOM 647 N N . ASP A 1 84 ? 2.724 7.731 -3.771 1.00 97.44 84 ASP A N 1
ATOM 648 C CA . ASP A 1 84 ? 3.082 7.580 -5.179 1.00 97.44 84 ASP A CA 1
ATOM 649 C C . ASP A 1 84 ? 4.597 7.400 -5.322 1.00 97.44 84 ASP A C 1
ATOM 651 O O . ASP A 1 84 ? 5.369 8.228 -4.838 1.00 97.44 84 ASP A O 1
ATOM 655 N N . TYR A 1 85 ? 5.018 6.308 -5.957 1.00 95.06 85 TYR A N 1
ATOM 656 C CA . TYR A 1 85 ? 6.424 5.923 -6.142 1.00 95.06 85 TYR A CA 1
ATOM 657 C C . TYR A 1 85 ? 6.861 5.944 -7.611 1.00 95.06 85 TYR A C 1
ATOM 659 O O . TYR A 1 85 ? 7.924 5.404 -7.928 1.00 95.06 85 TYR A O 1
ATOM 667 N N . LEU A 1 86 ? 6.036 6.518 -8.490 1.00 84.12 86 LEU A N 1
ATOM 668 C CA . LEU A 1 86 ? 6.314 6.630 -9.917 1.00 84.12 86 LEU A CA 1
ATOM 669 C C . LEU A 1 86 ? 7.194 7.830 -10.272 1.00 84.12 86 LEU A C 1
ATOM 671 O O . LEU A 1 86 ? 6.974 8.917 -9.694 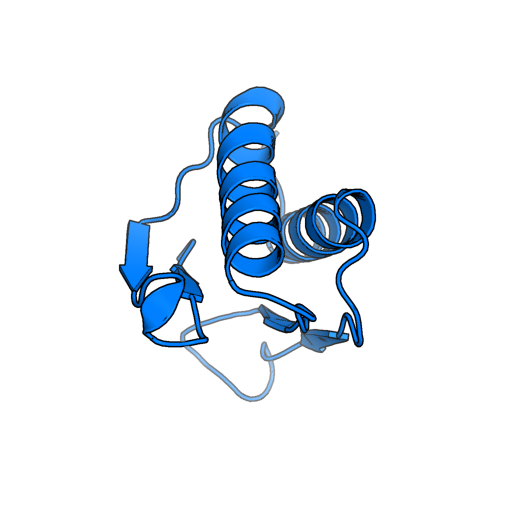1.00 84.12 86 LEU A O 1
#

pLDDT: mean 95.89, std 5.5, range [55.59, 98.75]

Radius of gyration: 12.43 Å; Cα contacts (8 Å, |Δi|>4): 126; chains: 1; bounding box: 30×20×33 Å

Solvent-accessible surface area (backbone atoms only — not comparable to full-atom values): 5100 Å² total; per-residue (Å²): 132,86,79,48,72,70,57,50,46,51,50,44,51,50,35,26,47,77,58,66,42,39,80,72,42,78,43,85,26,66,90,80,40,94,87,50,53,64,48,72,46,66,42,59,98,41,48,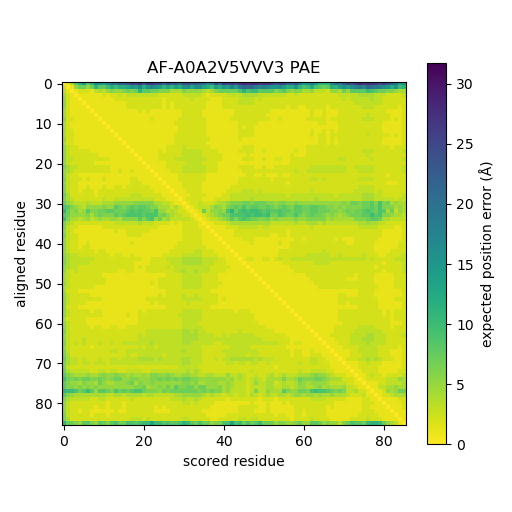71,48,42,45,50,26,55,50,40,33,51,49,49,37,34,73,78,67,72,42,70,63,72,44,75,45,75,40,45,92,74,76,44,73,48,78,38,75,116

Mean predicted aligned error: 2.7 Å